Protein 3QTE (pdb70)

Secondary structure (DSSP, 8-state):
---EEEESS--TT-EEEEEEEETTEEEEEEE-/-EEEEEESS--TTSEEEEEEEETTEEEEEEE-/-EEEEEESS--TT-EEEEEEEETTEEEEEEE-/---EEEESS--TT-EEEEEEEETTEEEEEEE-

GO terms:
  GO:0005576 extracellular region (C, TAS)
  GO:0005796 Golgi lumen (C, TAS)
  GO:0005515 protein binding (F, IPI)
  GO:0042803 protein homodimerization activity (F, IDA)
  GO:0005576 extracellular region (C, EXP)
  GO:0031640 killing of cells of another organism (P, IDA)
  GO:0061844 antimicrobial humoral immune response mediated by antimicrobial peptide (P, IC)

Structure (mmCIF, N/CA/C/O backbone):
data_3QTE
#
_entry.id   3QTE
#
_cell.length_a   33.774
_cell.length_b   32.675
_cell.length_c   54.005
_cell.angle_alpha   90.00
_cell.angle_beta   108.35
_cell.angle_gamma   90.00
#
_symmetry.space_group_name_H-M   'P 1 21 1'
#
loop_
_entity.id
_entity.type
_entity.pdbx_description
1 polymer Defensin-6
2 non-polymer 'CHLORIDE ION'
3 non-polymer GLYCEROL
4 water water
#
loop_
_atom_site.group_PDB
_atom_site.id
_atom_site.type_symbol
_atom_site.label_atom_id
_atom_site.label_alt_id
_atom_site.label_comp_id
_atom_site.label_asym_id
_atom_site.label_entity_id
_atom_site.label_seq_id
_atom_site.pdbx_PDB_ins_code
_atom_site.Cartn_x
_atom_site.Cartn_y
_atom_site.Cartn_z
_atom_site.occupancy
_atom_site.B_iso_or_equiv
_atom_site.auth_seq_id
_atom_site.auth_comp_id
_atom_site.auth_asym_id
_atom_site.auth_atom_id
_atom_site.pdbx_PDB_model_num
ATOM 1 N N . ALA A 1 1 ? -6.550 -15.523 -17.345 1.00 44.26 1 ALA A N 1
ATOM 2 C CA . ALA A 1 1 ? -7.096 -14.173 -17.161 1.00 42.11 1 ALA A CA 1
ATOM 3 C C . ALA A 1 1 ? -7.527 -14.096 -15.697 1.00 41.14 1 ALA A C 1
ATOM 4 O O . ALA A 1 1 ? -7.835 -15.138 -15.117 1.00 42.66 1 ALA A O 1
ATOM 6 N N . PHE A 1 2 ? -7.498 -12.905 -15.092 1.00 37.19 2 PHE A N 1
ATOM 7 C CA . PHE A 1 2 ? -8.235 -12.633 -13.873 1.00 35.48 2 PHE A CA 1
ATOM 8 C C . PHE A 1 2 ? -9.542 -12.075 -14.356 1.00 34.01 2 PHE A C 1
ATOM 9 O O . PHE A 1 2 ? -9.563 -11.324 -15.341 1.00 33.54 2 PHE A O 1
ATOM 17 N N . THR A 1 3 ? -10.616 -12.419 -13.663 1.00 32.95 3 THR A N 1
ATOM 18 C CA . THR A 1 3 ? -11.903 -11.787 -13.876 1.00 33.04 3 THR A CA 1
ATOM 19 C C . THR A 1 3 ? -12.246 -11.036 -12.611 1.00 32.28 3 THR A C 1
ATOM 20 O O . THR A 1 3 ? -12.247 -11.632 -11.541 1.00 32.64 3 THR A O 1
ATOM 24 N N . CYS A 1 4 ? -12.459 -9.725 -12.713 1.00 32.48 4 CYS A N 1
ATOM 25 C CA . CYS A 1 4 ? -12.644 -8.865 -11.525 1.00 31.35 4 CYS A CA 1
ATOM 26 C C . CYS A 1 4 ? -13.931 -8.045 -11.545 1.00 31.89 4 CYS A C 1
ATOM 27 O O . CYS A 1 4 ? -14.400 -7.614 -12.616 1.00 32.64 4 CYS A O 1
ATOM 30 N N . HIS A 1 5 ? -14.559 -7.903 -10.375 1.00 30.56 5 HIS A N 1
ATOM 31 C CA . HIS A 1 5 ? -15.720 -7.042 -10.228 1.00 30.11 5 HIS A CA 1
ATOM 32 C C . HIS A 1 5 ? -15.483 -6.157 -9.033 1.00 29.71 5 HIS A C 1
ATOM 33 O O . HIS A 1 5 ? -14.827 -6.584 -8.064 1.00 30.02 5 HIS A O 1
ATOM 40 N N . CYS A 1 6 ? -16.020 -4.937 -9.059 1.00 28.24 6 CYS A N 1
ATOM 41 C CA . CYS A 1 6 ? -16.099 -4.136 -7.855 1.00 27.26 6 CYS A CA 1
ATOM 42 C C . CYS A 1 6 ? -17.321 -4.557 -7.045 1.00 27.61 6 CYS A C 1
ATOM 43 O O . CYS A 1 6 ? -18.403 -4.483 -7.583 1.00 26.69 6 CYS A O 1
ATOM 46 N N . ARG A 1 7 ? -17.149 -5.006 -5.784 1.00 27.66 7 ARG A N 1
ATOM 47 C CA . ARG A 1 7 ? -18.274 -5.523 -4.970 1.00 29.20 7 ARG A CA 1
ATOM 48 C C . ARG A 1 7 ? -18.255 -4.953 -3.565 1.00 30.05 7 ARG A C 1
ATOM 49 O O . ARG A 1 7 ? -17.157 -4.581 -3.085 1.00 30.30 7 ARG A O 1
ATOM 57 N N . ARG A 1 8 ? -19.394 -4.966 -2.849 1.00 30.37 8 ARG A N 1
ATOM 58 C CA . ARG A 1 8 ? -19.374 -4.633 -1.399 1.00 32.00 8 ARG A CA 1
ATOM 59 C C . ARG A 1 8 ? -18.549 -5.659 -0.645 1.00 31.36 8 ARG A C 1
ATOM 60 O O . ARG A 1 8 ? -17.740 -5.328 0.222 1.00 31.82 8 ARG A O 1
ATOM 68 N N . SER A 1 9 ? -18.796 -6.908 -0.996 1.00 30.57 9 SER A N 1
ATOM 69 C CA . SER A 1 9 ? -18.145 -8.088 -0.471 1.00 31.27 9 SER A CA 1
ATOM 70 C C . SER A 1 9 ? -17.667 -9.029 -1.568 1.00 28.42 9 SER A C 1
ATOM 71 O O . SER A 1 9 ? -18.444 -9.410 -2.433 1.00 28.76 9 SER A O 1
ATOM 74 N N . CYS A 1 10 ? -16.433 -9.502 -1.484 1.00 27.32 10 CYS A N 1
ATOM 75 C CA . CYS A 1 10 ? -15.977 -10.497 -2.472 1.00 26.21 10 CYS A CA 1
ATOM 76 C C . CYS A 1 10 ? -16.708 -11.799 -2.312 1.00 26.84 10 CYS A C 1
ATOM 77 O O . CYS A 1 10 ? -17.029 -12.235 -1.202 1.00 27.57 10 CYS A O 1
ATOM 80 N N . TYR A 1 11 ? -16.976 -12.427 -3.434 1.00 27.06 11 TYR A N 1
ATOM 81 C CA . TYR A 1 11 ? -17.590 -13.754 -3.431 1.00 28.81 11 TYR A CA 1
ATOM 82 C C . TYR A 1 11 ? -16.584 -14.775 -2.896 1.00 29.76 11 TYR A C 1
ATOM 83 O O . TYR A 1 11 ? -15.358 -14.526 -2.845 1.00 28.54 11 TYR A O 1
ATOM 92 N N . SER A 1 12 ? -17.129 -15.907 -2.485 1.00 31.33 12 SER A N 1
ATOM 93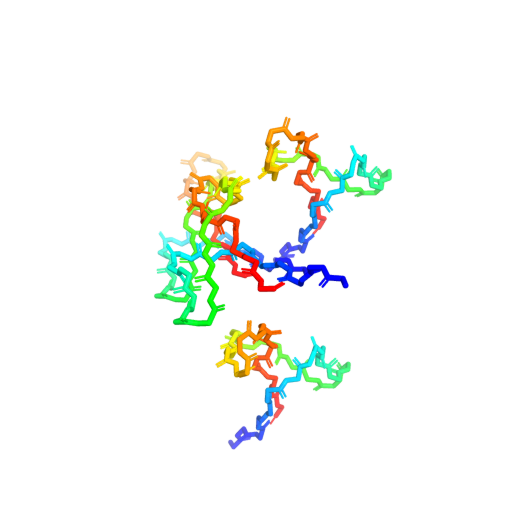 C CA . SER A 1 12 ? -16.358 -16.963 -1.821 1.00 33.40 12 SER A CA 1
ATOM 94 C C . SER A 1 12 ? -15.262 -17.552 -2.717 1.00 33.57 12 SER A C 1
ATOM 95 O O . SER A 1 12 ? -14.318 -18.118 -2.216 1.00 35.52 12 SER A O 1
ATOM 98 N N . THR A 1 13 ? -15.363 -17.330 -4.036 1.00 33.14 13 THR A N 1
ATOM 99 C CA . THR A 1 13 ? -14.414 -17.764 -5.029 1.00 33.30 13 THR A CA 1
ATOM 100 C C . THR A 1 13 ? -13.351 -16.682 -5.325 1.00 31.91 13 THR A C 1
ATOM 101 O O . THR A 1 13 ? -12.384 -16.916 -6.061 1.00 30.81 13 THR A O 1
ATOM 105 N N . GLU A 1 14 ? -13.505 -15.514 -4.705 1.00 28.76 14 GLU A N 1
ATOM 106 C CA . GLU A 1 14 ? -12.623 -14.376 -5.039 1.00 27.46 14 GLU A CA 1
ATOM 107 C C . GLU A 1 14 ? -11.799 -13.938 -3.849 1.00 27.35 14 GLU A C 1
ATOM 108 O O . GLU A 1 14 ? -12.093 -14.364 -2.728 1.00 27.11 14 GLU A O 1
ATOM 114 N N . TYR A 1 15 ? -10.803 -13.062 -4.093 1.00 26.74 15 TYR A N 1
ATOM 115 C CA . TYR A 1 15 ? -10.173 -12.318 -3.029 1.00 27.91 15 TYR A CA 1
ATOM 116 C C . TYR A 1 15 ? -10.142 -10.851 -3.396 1.00 26.07 15 TYR A C 1
ATOM 117 O O . TYR A 1 15 ? -10.318 -10.476 -4.567 1.00 25.90 15 TYR A O 1
ATOM 126 N N . SER A 1 16 ? -9.898 -10.040 -2.390 1.00 26.98 16 SER A N 1
ATOM 127 C CA . SER A 1 16 ? -9.781 -8.571 -2.552 1.00 27.37 16 SER A CA 1
ATOM 128 C C . SER A 1 16 ? -8.406 -8.154 -2.937 1.00 27.88 16 SER A C 1
ATOM 129 O O . SE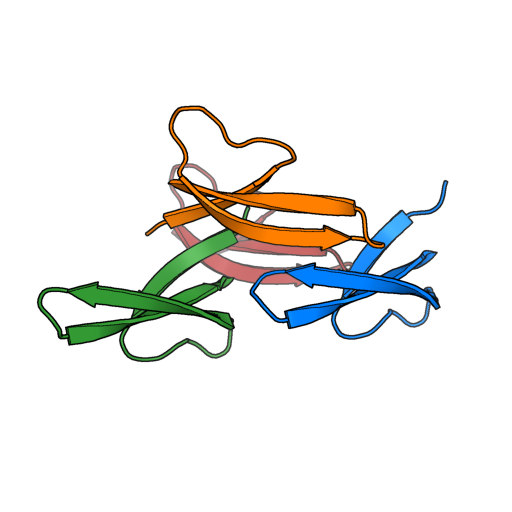R A 1 16 ? -7.441 -8.482 -2.252 1.00 30.84 16 SER A O 1
ATOM 132 N N . TYR A 1 17 ? -8.294 -7.386 -4.004 1.00 27.56 17 TYR A N 1
ATOM 133 C CA . TYR A 1 17 ? -7.002 -6.952 -4.511 1.00 28.20 17 TYR A CA 1
ATOM 134 C C . TYR A 1 17 ? -6.838 -5.484 -4.348 1.00 27.23 17 TYR A C 1
ATOM 135 O O . TYR A 1 17 ? -5.828 -4.960 -4.705 1.00 29.01 17 TYR A O 1
ATOM 144 N N . GLY A 1 18 ? -7.872 -4.805 -3.878 1.00 26.89 18 GLY A N 1
ATOM 145 C CA . GLY A 1 18 ? -7.838 -3.366 -3.798 1.00 26.78 18 GLY A CA 1
ATOM 146 C C . GLY A 1 18 ? -9.249 -2.803 -3.668 1.00 25.93 18 GLY A C 1
ATOM 147 O O . GLY A 1 18 ? -10.179 -3.505 -3.246 1.00 25.90 18 GLY A O 1
ATOM 148 N N . THR A 1 19 ? -9.379 -1.531 -4.013 1.00 24.24 19 THR A N 1
ATOM 149 C CA . THR A 1 19 ? -10.664 -0.854 -3.867 1.00 26.46 19 THR A CA 1
ATOM 150 C C . THR A 1 19 ? -11.160 -0.169 -5.118 1.00 25.89 19 THR A C 1
ATOM 151 O O . THR A 1 19 ? -10.382 0.320 -5.924 1.00 27.92 19 THR A O 1
ATOM 155 N N . CYS A 1 20 ? -12.468 -0.005 -5.218 1.00 26.50 20 CYS A N 1
ATOM 156 C CA . CYS A 1 20 ? -12.999 0.858 -6.226 1.00 24.49 20 CYS A CA 1
ATOM 157 C C . CYS A 1 20 ? -13.746 1.915 -5.496 1.00 25.04 20 CYS A C 1
ATOM 158 O O . CYS A 1 20 ? -14.228 1.648 -4.433 1.00 25.36 20 CYS A O 1
ATOM 161 N N . THR A 1 21 ? -13.800 3.133 -6.019 1.00 24.67 21 THR A N 1
ATOM 162 C CA . THR A 1 21 ? -14.745 4.111 -5.470 1.00 26.87 21 THR A CA 1
ATOM 163 C C . THR A 1 21 ? -15.639 4.574 -6.569 1.00 27.74 21 THR A C 1
ATOM 164 O O . THR A 1 21 ? -15.156 5.131 -7.570 1.00 28.74 21 THR A O 1
ATOM 168 N N . VAL A 1 22 ? -16.939 4.350 -6.378 1.00 28.14 22 VAL A N 1
ATOM 169 C CA . VAL A 1 22 ? -17.967 4.783 -7.343 1.00 30.31 22 VAL A CA 1
ATOM 170 C C . VAL A 1 22 ? -19.223 5.131 -6.579 1.00 31.49 22 VAL A C 1
ATOM 171 O O . VAL A 1 22 ? -19.525 4.503 -5.568 1.00 31.30 22 VAL A O 1
ATOM 175 N N . MET A 1 23 ? -19.983 6.098 -7.065 1.00 31.80 23 MET A N 1
ATOM 176 C CA . MET A 1 23 ? -21.185 6.550 -6.349 1.00 32.88 23 MET A CA 1
ATOM 177 C C . MET A 1 23 ? -20.827 7.073 -4.941 1.00 31.67 23 MET A C 1
ATOM 178 O O . MET A 1 23 ? -21.648 7.076 -4.053 1.00 31.28 23 MET A O 1
ATOM 183 N N . GLY A 1 24 ? -19.583 7.497 -4.752 1.00 29.83 24 GLY A N 1
ATOM 184 C CA . GLY A 1 24 ? -19.153 8.139 -3.493 1.00 29.53 24 GLY A CA 1
ATOM 185 C C . GLY A 1 24 ? -18.811 7.159 -2.414 1.00 29.08 24 GLY A C 1
ATOM 186 O O . GLY A 1 24 ? -18.611 7.539 -1.218 1.00 29.20 24 GLY A O 1
ATOM 187 N N . ILE A 1 25 ? -18.879 5.870 -2.796 1.00 26.72 25 ILE A N 1
ATOM 188 C CA . ILE A 1 25 ? -18.580 4.844 -1.841 1.00 26.48 25 ILE A CA 1
ATOM 189 C C . ILE A 1 25 ? -17.554 3.883 -2.338 1.00 24.94 25 ILE A C 1
ATOM 190 O O . ILE A 1 25 ? -17.314 3.787 -3.543 1.00 24.41 25 ILE A O 1
ATOM 195 N N . ASN A 1 26 ? -16.899 3.262 -1.366 1.00 26.19 26 ASN A N 1
ATOM 196 C CA . ASN A 1 26 ? -15.900 2.234 -1.602 1.00 25.99 26 ASN A CA 1
ATOM 197 C C . ASN A 1 26 ? -16.532 0.866 -1.903 1.00 24.97 26 ASN A C 1
ATOM 198 O O . ASN A 1 26 ? -17.609 0.550 -1.440 1.00 25.62 26 ASN A O 1
ATOM 203 N N . TRP A 1 27 ? -15.855 0.102 -2.749 1.00 25.19 27 TRP A N 1
ATOM 204 C CA . TRP A 1 27 ? -16.225 -1.236 -3.076 1.00 25.33 27 TRP A CA 1
ATOM 205 C C . TRP A 1 27 ? -14.900 -1.939 -3.028 1.00 25.54 27 TRP A C 1
ATOM 206 O O . TRP A 1 27 ? -13.876 -1.245 -3.073 1.00 28.05 27 TRP A O 1
ATOM 217 N N . ARG A 1 28 ? -14.878 -3.282 -2.975 1.00 25.95 28 ARG A N 1
ATOM 218 C CA . ARG A 1 28 ? -13.616 -4.006 -3.096 1.00 26.52 28 ARG A CA 1
ATOM 219 C C . ARG A 1 28 ? -13.404 -4.475 -4.532 1.00 25.94 28 ARG A C 1
ATOM 220 O O . ARG A 1 28 ? -14.361 -4.837 -5.198 1.00 26.93 28 ARG A O 1
ATOM 228 N N . PHE A 1 29 ? -12.148 -4.490 -4.980 1.00 25.28 29 PHE A N 1
ATOM 229 C CA . PHE A 1 29 ? -11.805 -4.987 -6.269 1.00 25.07 29 PHE A CA 1
ATOM 230 C C . PHE A 1 29 ? -11.499 -6.480 -6.157 1.00 25.31 29 PHE A C 1
ATOM 231 O O . PHE A 1 29 ? -10.400 -6.874 -5.743 1.00 26.76 29 PHE A O 1
ATOM 239 N N . CYS A 1 30 ? -12.492 -7.299 -6.520 1.00 24.21 30 CYS A N 1
ATOM 240 C CA . CYS A 1 30 ? -12.545 -8.739 -6.263 1.00 25.14 30 CYS A CA 1
ATOM 241 C C . CYS A 1 30 ? -12.240 -9.498 -7.562 1.00 26.96 30 CYS A C 1
ATOM 242 O O . CYS A 1 30 ? -12.877 -9.236 -8.584 1.00 27.96 30 CYS A O 1
ATOM 245 N N . CYS A 1 31 ? -11.296 -10.431 -7.520 1.00 27.82 31 CYS A N 1
ATOM 246 C CA . CYS A 1 31 ? -10.886 -11.162 -8.709 1.00 28.90 31 CYS A CA 1
ATOM 247 C C . CYS A 1 31 ? -10.826 -12.630 -8.403 1.00 31.59 31 CYS A C 1
ATOM 248 O O . CYS A 1 31 ? -10.570 -13.023 -7.274 1.00 32.49 31 CYS A O 1
ATOM 251 N N . LEU A 1 32 ? -11.054 -13.440 -9.426 1.00 34.05 32 LEU A N 1
ATOM 252 C CA . LEU A 1 32 ? -10.716 -14.845 -9.381 1.00 35.07 32 LEU A CA 1
ATOM 253 C C . LEU A 1 32 ? -9.902 -15.142 -10.609 1.00 35.45 32 LEU A C 1
ATOM 254 O O . LEU A 1 32 ? -9.693 -14.297 -11.477 1.00 35.63 32 LEU A O 1
ATOM 260 N N . ALA B 1 1 ? -34.383 11.970 -15.347 1.00 50.69 1 ALA B N 1
ATOM 261 C CA . ALA B 1 1 ? -33.587 10.699 -15.357 1.00 49.53 1 ALA B CA 1
ATOM 262 C C . ALA B 1 1 ? -32.279 10.887 -16.103 1.00 47.88 1 ALA B C 1
ATOM 263 O O . ALA B 1 1 ? -32.246 11.321 -17.251 1.00 48.81 1 ALA B O 1
ATOM 265 N N . PHE B 1 2 ? -31.197 10.559 -15.425 1.00 45.32 2 PHE B N 1
ATOM 266 C CA . PHE B 1 2 ? -29.866 10.778 -15.934 1.00 44.38 2 PHE B CA 1
ATOM 267 C C . PHE B 1 2 ? -29.251 9.412 -16.111 1.00 43.60 2 PHE B C 1
ATOM 268 O O . PHE B 1 2 ? -29.621 8.453 -15.429 1.00 44.03 2 PHE B O 1
ATOM 276 N N . THR B 1 3 ? -28.355 9.319 -17.073 1.00 43.61 3 THR B N 1
ATOM 277 C CA . THR B 1 3 ? -27.667 8.080 -17.346 1.00 43.71 3 THR B CA 1
ATOM 278 C C . THR B 1 3 ? -26.177 8.383 -17.356 1.00 42.83 3 THR B C 1
ATOM 279 O O . THR B 1 3 ? -25.720 9.243 -18.098 1.00 43.34 3 THR B O 1
ATOM 283 N N . CYS B 1 4 ? -25.458 7.698 -16.478 1.00 42.10 4 CYS B N 1
ATOM 284 C CA . CYS B 1 4 ? -24.062 7.998 -16.200 1.00 40.65 4 CYS B CA 1
ATOM 285 C C . CYS B 1 4 ? -23.187 6.766 -16.458 1.00 40.30 4 CYS B C 1
ATOM 286 O O . CYS B 1 4 ? -23.643 5.646 -16.265 1.00 40.37 4 CYS B O 1
ATOM 289 N N . HIS B 1 5 ? -21.953 7.018 -16.904 1.00 39.00 5 HIS B N 1
ATOM 290 C CA . HIS B 1 5 ? -20.911 6.008 -17.143 1.00 39.05 5 HIS B CA 1
ATOM 291 C C . HIS B 1 5 ? -19.567 6.502 -16.589 1.00 38.78 5 HIS B C 1
ATOM 292 O O . HIS B 1 5 ? -19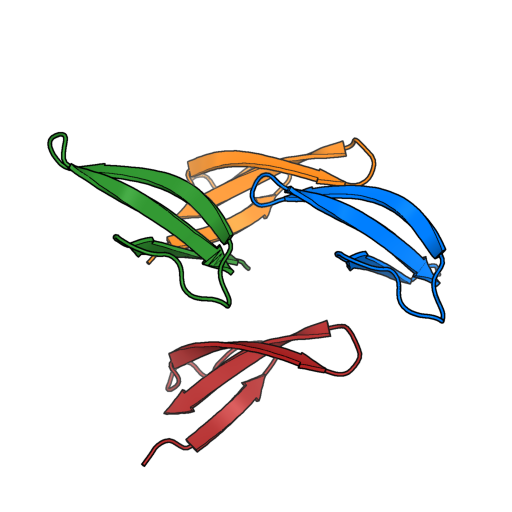.306 7.710 -16.595 1.00 38.56 5 HIS B O 1
ATOM 299 N N . CYS B 1 6 ? -18.715 5.576 -16.149 1.00 38.44 6 CYS B N 1
ATOM 300 C CA . CYS B 1 6 ? -17.338 5.882 -15.815 1.00 38.70 6 CYS B CA 1
ATOM 301 C C . CYS B 1 6 ? -16.562 5.871 -17.110 1.00 39.30 6 CYS B C 1
ATOM 302 O O . CYS B 1 6 ? -16.598 4.864 -17.835 1.00 40.27 6 CYS B O 1
ATOM 305 N N . ARG B 1 7 ? -15.919 6.989 -17.450 1.00 39.53 7 ARG B N 1
ATOM 306 C CA . ARG B 1 7 ? -15.129 7.075 -18.672 1.00 40.39 7 ARG B CA 1
ATOM 307 C C . ARG B 1 7 ? -13.855 7.801 -18.318 1.00 41.78 7 ARG B C 1
ATOM 308 O O . ARG B 1 7 ? -13.863 8.646 -17.429 1.00 42.69 7 ARG B O 1
ATOM 316 N N . ARG B 1 8 ? -12.767 7.504 -19.030 1.00 43.18 8 ARG B N 1
ATOM 317 C CA . ARG B 1 8 ? -11.547 8.297 -18.904 1.00 44.53 8 ARG B CA 1
ATOM 318 C C . ARG B 1 8 ? -11.761 9.770 -19.263 1.00 43.01 8 ARG B C 1
ATOM 319 O O . ARG B 1 8 ? -11.273 10.658 -18.568 1.00 43.60 8 ARG B O 1
ATOM 327 N N . SER B 1 9 ? -12.499 10.019 -20.338 1.00 41.49 9 SER B N 1
ATOM 328 C CA . SER B 1 9 ? -13.000 11.350 -20.628 1.00 41.29 9 SER B CA 1
ATOM 329 C C . SER B 1 9 ? -14.472 11.219 -20.986 1.00 40.90 9 SER B C 1
ATOM 330 O O . SER B 1 9 ? -14.914 10.159 -21.410 1.00 42.40 9 SER B O 1
ATOM 333 N N . CYS B 1 10 ? -15.229 12.299 -20.832 1.00 40.03 10 CYS B N 1
ATOM 334 C CA . CYS B 1 10 ? -16.643 12.242 -21.097 1.00 39.20 10 CYS B CA 1
ATOM 335 C C . CYS B 1 10 ? -16.840 12.595 -22.554 1.00 39.93 10 CYS B C 1
ATOM 336 O O . CYS B 1 10 ? -16.017 13.289 -23.159 1.00 39.71 10 CYS B O 1
ATOM 339 N N . TYR B 1 11 ? -17.950 12.108 -23.103 1.00 41.20 11 TYR B N 1
ATOM 340 C CA . TYR B 1 11 ? -18.397 12.523 -24.411 1.00 41.52 11 TYR B CA 1
ATOM 341 C C . TYR B 1 11 ? -18.710 13.988 -24.319 1.00 42.36 11 TYR B C 1
ATOM 342 O O . TYR B 1 11 ? -19.148 14.479 -23.264 1.00 42.52 11 TYR B O 1
ATOM 351 N N . SER B 1 12 ? -18.489 14.689 -25.420 1.00 42.92 12 SER B N 1
ATOM 352 C CA . SER B 1 12 ? -18.699 16.141 -25.464 1.00 44.38 12 SER B CA 1
ATOM 353 C C . SER B 1 12 ? -20.115 16.486 -25.069 1.00 44.39 12 SER B C 1
ATOM 354 O O . SER B 1 12 ? -20.357 17.581 -24.577 1.00 44.93 12 SER B O 1
ATOM 357 N N . THR B 1 13 ? -21.042 15.539 -25.242 1.00 44.89 13 THR B N 1
ATOM 358 C CA . THR B 1 13 ? -22.440 15.748 -24.857 1.00 44.76 13 THR B CA 1
ATOM 359 C C . THR B 1 13 ? -22.713 15.509 -23.357 1.00 44.09 13 THR B C 1
ATOM 360 O O . THR B 1 13 ? -23.792 15.850 -22.845 1.00 43.62 13 THR B O 1
ATOM 364 N N . GLU B 1 14 ? -21.728 14.944 -22.650 1.00 42.80 14 GLU B N 1
ATOM 365 C CA . GLU B 1 14 ? -21.900 14.590 -21.236 1.00 40.88 14 GLU B CA 1
ATOM 366 C C . GLU B 1 14 ? -21.287 15.605 -20.271 1.00 41.13 14 GLU B C 1
ATOM 367 O O . GLU B 1 14 ? -20.537 16.481 -20.708 1.00 40.70 14 GLU B O 1
ATOM 373 N N . TYR B 1 15 ? -21.637 15.500 -18.975 1.00 40.69 15 TYR B N 1
ATOM 374 C CA . TYR B 1 15 ? -21.083 16.352 -17.912 1.00 40.07 15 TYR B CA 1
ATOM 375 C C . TYR B 1 15 ? -20.291 15.531 -16.922 1.00 39.80 15 TYR B C 1
ATOM 376 O O . TYR B 1 15 ? -20.704 14.439 -16.530 1.00 39.21 15 TYR B O 1
ATOM 385 N N . SER B 1 16 ? -19.177 16.088 -16.471 1.00 39.59 16 SER B N 1
ATOM 386 C CA . SER B 1 16 ? -18.330 15.427 -15.505 1.00 40.55 16 SER B CA 1
ATOM 387 C C . SER B 1 16 ? -18.943 15.713 -14.167 1.00 39.81 16 SER B C 1
ATOM 388 O O . SER B 1 16 ? -19.116 16.864 -13.797 1.00 39.38 16 SER B O 1
ATOM 391 N N . TYR B 1 17 ? -19.296 14.651 -13.441 1.00 39.11 17 TYR B N 1
ATOM 392 C CA . TYR B 1 17 ? -19.909 14.813 -12.150 1.00 38.42 17 TYR B CA 1
ATOM 393 C C . TYR B 1 17 ? -19.197 13.925 -11.134 1.00 37.79 17 TYR B C 1
ATOM 394 O O . TYR B 1 17 ? -19.752 12.958 -10.630 1.00 37.88 17 TYR B O 1
ATOM 403 N N . GLY B 1 18 ? -17.947 14.254 -10.829 1.00 37.81 18 GLY B N 1
ATOM 404 C CA . GLY B 1 18 ? -17.173 13.459 -9.871 1.00 36.37 18 GLY B CA 1
ATOM 405 C C . GLY B 1 18 ? -16.431 12.331 -10.572 1.00 35.61 18 GLY B C 1
ATOM 406 O O . GLY B 1 18 ? -16.202 12.382 -11.771 1.00 33.88 18 GLY B O 1
ATOM 407 N N . THR B 1 19 ? -16.049 11.312 -9.822 1.00 35.82 19 THR B N 1
ATOM 408 C CA . THR B 1 19 ? -15.081 10.366 -10.325 1.00 37.32 19 THR B CA 1
ATOM 409 C C . THR B 1 19 ? -15.509 8.931 -10.047 1.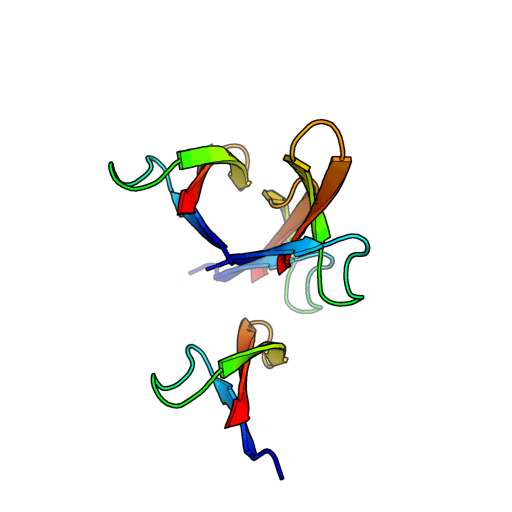00 36.93 19 THR B C 1
ATOM 410 O O . THR B 1 19 ? -16.424 8.696 -9.271 1.00 36.78 19 THR B O 1
ATOM 414 N N . CYS B 1 20 ? -14.842 8.001 -10.725 1.00 36.72 20 CYS B N 1
ATOM 415 C CA . CYS B 1 20 ? -14.854 6.604 -10.415 1.00 37.71 20 CYS B CA 1
ATOM 416 C C . CYS B 1 20 ? -13.389 6.202 -10.349 1.00 38.07 20 CYS B C 1
ATOM 417 O O . CYS B 1 20 ? -12.637 6.464 -11.305 1.00 38.98 20 CYS B O 1
ATOM 420 N N . THR B 1 21 ? -12.980 5.556 -9.262 1.00 36.85 21 THR B N 1
ATOM 421 C CA . THR B 1 21 ? -11.604 5.113 -9.081 1.00 37.25 21 THR B CA 1
ATOM 422 C C . THR B 1 21 ? -11.572 3.592 -8.973 1.00 37.03 21 THR B C 1
ATOM 423 O O . THR B 1 21 ? -12.350 3.002 -8.239 1.00 36.11 21 THR B O 1
ATOM 427 N N . VAL B 1 22 ? -10.696 2.955 -9.733 1.00 36.49 22 VAL B N 1
ATOM 428 C CA . VAL B 1 22 ? -10.509 1.524 -9.626 1.00 38.37 22 VAL B CA 1
ATOM 429 C C . VAL B 1 22 ? -9.011 1.322 -9.486 1.00 39.94 22 VAL B C 1
ATOM 430 O O . VAL B 1 22 ? -8.259 1.706 -10.383 1.00 40.60 22 VAL B O 1
ATOM 434 N N . MET B 1 23 ? -8.579 0.804 -8.338 1.00 42.21 23 MET B N 1
ATOM 435 C CA . MET B 1 23 ? -7.177 0.502 -8.095 1.00 46.81 23 MET B CA 1
ATOM 436 C C . MET B 1 23 ? -6.338 1.748 -8.225 1.00 47.84 23 MET B C 1
ATOM 437 O O . MET B 1 23 ? -5.212 1.660 -8.718 1.00 49.57 23 MET B O 1
ATOM 442 N N . GLY B 1 24 ? -6.893 2.895 -7.846 1.00 47.50 24 GLY B N 1
ATOM 443 C CA . GLY B 1 24 ? -6.200 4.200 -7.974 1.00 49.08 24 GLY B CA 1
ATOM 444 C C . GLY B 1 24 ? -5.964 4.835 -9.360 1.00 49.37 24 GLY B C 1
ATOM 445 O O . GLY B 1 24 ? -5.190 5.798 -9.474 1.00 50.05 24 GLY B O 1
ATOM 446 N N . ILE B 1 25 ? -6.571 4.275 -10.407 1.00 49.09 25 ILE B N 1
ATOM 447 C CA . ILE B 1 25 ? -6.704 4.967 -11.681 1.00 48.63 25 ILE B CA 1
ATOM 448 C C . ILE B 1 25 ? -8.034 5.685 -11.688 1.00 46.95 25 ILE B C 1
ATOM 449 O O . ILE B 1 25 ? -9.109 5.087 -11.554 1.00 44.41 25 ILE B O 1
ATOM 454 N N . ASN B 1 26 ? -7.942 6.987 -11.829 1.00 46.42 26 ASN B N 1
ATOM 455 C CA . ASN B 1 26 ? -9.060 7.841 -11.626 1.00 46.65 26 ASN B CA 1
ATOM 456 C C . ASN B 1 26 ? -9.795 8.190 -12.931 1.00 45.59 26 ASN B C 1
ATOM 457 O O . ASN B 1 26 ? -9.202 8.768 -13.851 1.00 46.76 26 ASN B O 1
ATOM 462 N N . TRP B 1 27 ? -11.068 7.847 -13.024 1.00 43.22 27 TRP B N 1
ATOM 463 C CA . TRP B 1 27 ? -11.835 8.072 -14.249 1.00 41.96 27 TRP B CA 1
ATOM 464 C C . TRP B 1 27 ? -12.915 9.113 -13.968 1.00 40.61 27 TRP B C 1
ATOM 465 O O . TRP B 1 27 ? -13.060 9.501 -12.829 1.00 38.59 27 TRP B O 1
ATOM 476 N N . ARG B 1 28 ? -13.661 9.541 -14.988 1.00 38.91 28 ARG B N 1
ATOM 477 C CA . ARG B 1 28 ? -14.749 10.509 -14.763 1.00 39.08 28 ARG B CA 1
ATOM 478 C C . ARG B 1 28 ? -16.115 9.828 -14.700 1.00 37.16 28 ARG B C 1
ATOM 479 O O . ARG B 1 28 ? -16.348 8.810 -15.358 1.00 37.91 28 ARG B O 1
ATOM 487 N N . PHE B 1 29 ? -16.991 10.360 -13.858 1.00 36.60 29 PHE B N 1
ATOM 488 C CA . PHE B 1 29 ? -18.379 9.932 -13.840 1.00 35.30 29 PHE B CA 1
ATOM 489 C C . PHE B 1 29 ? -19.112 10.862 -14.763 1.00 35.11 29 PHE B C 1
ATOM 490 O O . PHE B 1 29 ? -19.329 11.991 -14.390 1.00 35.23 29 PHE B O 1
ATOM 498 N N . CYS B 1 30 ? -19.502 10.375 -15.942 1.00 35.61 30 CYS B N 1
ATOM 499 C CA . CYS B 1 30 ? -20.063 11.191 -17.024 1.00 35.95 30 CYS B CA 1
ATOM 500 C C . CYS B 1 30 ? -21.586 11.052 -17.170 1.00 37.77 30 CYS B C 1
ATOM 501 O O . CYS B 1 30 ? -22.078 9.979 -17.456 1.00 38.36 30 CYS B O 1
ATOM 504 N N . CYS B 1 31 ? -22.342 12.125 -16.948 1.00 38.41 31 CYS B N 1
ATOM 505 C CA . CYS B 1 31 ? -23.799 12.018 -17.003 1.00 40.67 31 CYS B CA 1
ATOM 506 C C . CYS B 1 31 ? -24.412 12.854 -18.106 1.00 42.00 31 CYS B C 1
ATOM 507 O O . CYS B 1 31 ? -23.867 13.878 -18.511 1.00 42.40 31 CYS B O 1
ATOM 510 N N . LEU B 1 32 ? -25.562 12.397 -18.591 1.00 44.05 32 LEU B N 1
ATOM 511 C CA . LEU B 1 32 ? -26.364 13.184 -19.495 1.00 45.87 32 LEU B CA 1
ATOM 512 C C . LEU B 1 32 ? -27.840 12.906 -19.235 1.00 46.33 32 LEU B C 1
ATOM 513 O O . LEU B 1 32 ? -28.253 11.916 -18.640 1.00 44.81 32 LEU B O 1
ATOM 519 N N . ALA C 1 1 ? -23.865 0.951 -17.147 1.00 46.30 1 ALA C N 1
ATOM 520 C CA . ALA C 1 1 ? -24.524 2.261 -17.046 1.00 45.05 1 ALA C CA 1
ATOM 521 C C . ALA C 1 1 ? -25.209 2.404 -15.690 1.00 43.56 1 ALA C C 1
ATOM 522 O O . ALA C 1 1 ? -25.787 1.441 -15.174 1.00 43.91 1 ALA C O 1
ATOM 524 N N . PHE C 1 2 ? -25.160 3.617 -15.134 1.00 41.72 2 PHE C N 1
ATOM 525 C CA . PHE C 1 2 ? -25.869 3.934 -13.900 1.00 40.60 2 PHE C CA 1
ATOM 526 C C . PHE C 1 2 ? -27.069 4.785 -14.269 1.00 39.46 2 PHE C C 1
ATOM 527 O O . PHE C 1 2 ? -26.991 5.628 -15.188 1.00 39.69 2 PHE C O 1
ATOM 535 N N . THR C 1 3 ? -28.207 4.522 -13.618 1.00 38.47 3 THR C N 1
ATOM 536 C CA . THR C 1 3 ? -29.399 5.370 -13.764 1.00 36.94 3 THR C CA 1
ATOM 537 C C . THR C 1 3 ? -29.629 6.218 -12.519 1.00 35.02 3 THR C C 1
ATOM 538 O O . THR C 1 3 ? -29.723 5.677 -11.437 1.00 35.19 3 THR C O 1
ATOM 542 N N . CYS C 1 4 ? -29.753 7.544 -12.690 1.00 33.89 4 CYS C N 1
ATOM 543 C CA . CYS C 1 4 ? -29.940 8.455 -11.572 1.00 31.63 4 CYS C CA 1
ATOM 544 C C . CYS C 1 4 ? -31.182 9.306 -11.726 1.00 32.38 4 CYS C C 1
ATOM 545 O O . CYS C 1 4 ? -31.564 9.667 -12.839 1.00 33.38 4 CYS C O 1
ATOM 548 N N . HIS C 1 5 ? -31.821 9.566 -10.595 1.00 32.50 5 HIS C N 1
ATOM 549 C CA . HIS C 1 5 ? -33.022 10.397 -10.458 1.00 32.34 5 HIS C CA 1
ATOM 550 C C . HIS C 1 5 ? -32.771 11.337 -9.307 1.00 31.89 5 HIS C C 1
ATOM 551 O O . HIS C 1 5 ? -32.132 10.954 -8.325 1.00 29.76 5 HIS C O 1
ATOM 558 N N . CYS C 1 6 ? -33.287 12.556 -9.433 1.00 32.05 6 CYS C N 1
ATOM 559 C CA . CYS C 1 6 ? -33.466 13.496 -8.337 1.00 32.74 6 CYS C CA 1
ATOM 560 C C . CYS C 1 6 ? -34.749 13.121 -7.588 1.00 33.51 6 CYS C C 1
ATOM 561 O O . CYS C 1 6 ? -35.807 13.133 -8.173 1.00 34.80 6 CYS C O 1
ATOM 564 N N . ARG C 1 7 ? -34.649 12.811 -6.301 1.00 33.34 7 ARG C N 1
ATOM 565 C CA . ARG C 1 7 ? -35.793 12.412 -5.485 1.00 34.66 7 ARG C CA 1
ATOM 566 C C . ARG C 1 7 ? -35.687 13.043 -4.122 1.00 34.90 7 ARG C C 1
ATOM 567 O O . ARG C 1 7 ? -34.600 13.359 -3.703 1.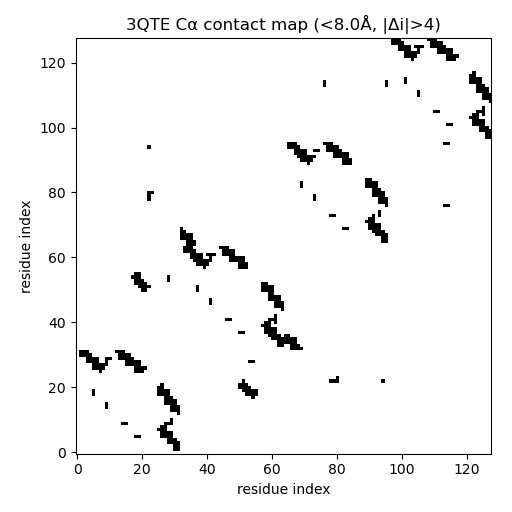00 34.47 7 ARG C O 1
ATOM 575 N N . ARG C 1 8 ? -36.791 13.127 -3.385 1.00 34.78 8 ARG C N 1
ATOM 576 C CA . ARG C 1 8 ? -36.728 13.489 -1.973 1.00 34.54 8 ARG C CA 1
ATOM 577 C C . ARG C 1 8 ? -36.034 12.413 -1.107 1.00 33.30 8 ARG C C 1
ATOM 578 O O . ARG C 1 8 ? -35.254 12.758 -0.229 1.00 33.71 8 ARG C O 1
ATOM 586 N N . SER C 1 9 ? -36.307 11.130 -1.390 1.00 32.10 9 SER C N 1
ATOM 587 C CA . SER C 1 9 ? -35.797 9.916 -0.690 1.00 30.74 9 SER C CA 1
ATOM 588 C C . SER C 1 9 ? -35.149 8.938 -1.652 1.00 29.19 9 SER C C 1
ATOM 589 O O . SER C 1 9 ? -35.657 8.732 -2.768 1.00 29.57 9 SER C O 1
ATOM 592 N N . CYS C 1 10 ? -34.064 8.283 -1.256 1.00 24.65 10 CYS C N 1
ATOM 593 C CA . CYS C 1 10 ? -33.558 7.229 -2.166 1.00 25.46 10 CYS C CA 1
ATOM 594 C C . CYS C 1 10 ? -34.204 5.909 -1.831 1.00 25.88 10 CYS C C 1
ATOM 595 O O . CYS C 1 10 ? -34.557 5.651 -0.685 1.00 26.56 10 CYS C O 1
ATOM 598 N N . TYR C 1 11 ? -34.443 5.132 -2.871 1.00 27.62 11 TYR C N 1
ATOM 599 C CA . TYR C 1 11 ? -35.034 3.832 -2.750 1.00 31.23 11 TYR C CA 1
ATOM 600 C C . TYR C 1 11 ? -33.987 2.884 -2.234 1.00 31.07 11 TYR C C 1
ATOM 601 O O . TYR C 1 11 ? -32.768 3.176 -2.386 1.00 29.30 11 TYR C O 1
ATOM 610 N N . SER C 1 12 ? -34.449 1.788 -1.607 1.00 31.34 12 SER C N 1
ATOM 611 C CA . SER C 1 12 ? -33.567 0.789 -0.979 1.00 32.23 12 SER C CA 1
ATOM 612 C C . SER C 1 12 ? -32.552 0.185 -1.951 1.00 32.87 12 SER C C 1
ATOM 613 O O . SER C 1 12 ? -31.541 -0.355 -1.524 1.00 34.06 12 SER C O 1
ATOM 616 N N . THR C 1 13 ? -32.851 0.276 -3.241 1.00 32.35 13 THR C N 1
ATOM 617 C CA . THR C 1 13 ? -32.004 -0.190 -4.333 1.00 35.37 13 THR C CA 1
ATOM 618 C C . THR C 1 13 ? -30.939 0.862 -4.800 1.00 33.65 13 THR C C 1
ATOM 619 O O . THR C 1 13 ? -30.112 0.562 -5.691 1.00 35.02 13 THR C O 1
ATOM 623 N N . GLU C 1 14 ? -30.985 2.089 -4.259 1.00 31.66 14 GLU C N 1
ATOM 624 C CA . GLU C 1 14 ? -30.210 3.184 -4.853 1.00 28.67 14 GLU C CA 1
ATOM 625 C C . GLU C 1 14 ? -29.133 3.688 -3.904 1.00 28.54 14 GLU C C 1
ATOM 626 O O . GLU C 1 14 ? -29.161 3.359 -2.706 1.00 28.81 14 GLU C O 1
ATOM 632 N N . TYR C 1 15 ? -28.226 4.538 -4.391 1.00 26.53 15 TYR C N 1
ATOM 633 C CA . TYR C 1 15 ? -27.221 5.165 -3.508 1.00 25.91 15 TYR C CA 1
ATOM 634 C C . TYR C 1 15 ? -27.374 6.656 -3.621 1.00 24.30 15 TYR C C 1
ATOM 635 O O . TYR C 1 15 ? -27.559 7.211 -4.725 1.00 23.06 15 TYR C O 1
ATOM 644 N N . SER C 1 16 ? -27.293 7.298 -2.472 1.00 23.21 16 SER C N 1
ATOM 645 C CA . SER C 1 16 ? -27.319 8.756 -2.442 1.00 22.81 16 SER C CA 1
ATOM 646 C C . SER C 1 16 ? -25.971 9.322 -2.852 1.00 22.98 16 SER C C 1
ATOM 647 O O . SER C 1 16 ? -25.004 9.378 -2.066 1.00 23.82 16 SER C O 1
ATOM 650 N N . TYR C 1 17 ? -25.919 9.824 -4.067 1.00 22.83 17 TYR C N 1
ATOM 651 C CA . TYR C 1 17 ? -24.652 10.326 -4.604 1.00 25.70 17 TYR C CA 1
ATOM 652 C C . TYR C 1 17 ? -24.390 11.833 -4.498 1.00 26.75 17 TYR C C 1
ATOM 653 O O . TYR C 1 17 ? -23.276 12.238 -4.140 1.00 31.15 17 TYR C O 1
ATOM 662 N N . GLY C 1 18 ? -25.353 12.672 -4.806 1.00 27.23 18 GLY C N 1
ATOM 663 C CA . GLY C 1 18 ? -25.282 14.095 -4.527 1.00 26.64 18 GLY C CA 1
ATOM 664 C C . GLY C 1 18 ? -26.656 14.715 -4.390 1.00 26.81 18 GLY C C 1
ATOM 665 O O . GLY C 1 18 ? -27.591 14.041 -3.919 1.00 27.37 18 GLY C O 1
ATOM 666 N N . THR C 1 19 ? -26.779 15.997 -4.781 1.00 28.14 19 THR C N 1
ATOM 667 C CA . THR C 1 19 ? -28.024 16.775 -4.622 1.00 29.08 19 THR C CA 1
ATOM 668 C C . THR C 1 19 ? -28.428 17.438 -5.929 1.00 29.19 19 THR C C 1
ATOM 669 O O . THR C 1 19 ? -27.576 17.651 -6.813 1.00 30.60 19 THR C O 1
ATOM 673 N N . CYS C 1 20 ? -29.733 17.622 -6.107 1.00 29.02 20 CYS C N 1
ATOM 674 C CA . CYS C 1 20 ? -30.250 18.378 -7.220 1.00 28.96 20 CYS C CA 1
ATOM 675 C C . CYS C 1 20 ? -30.903 19.545 -6.532 1.00 28.97 20 CYS C C 1
ATOM 676 O O . CYS C 1 20 ? -31.885 19.353 -5.827 1.00 31.65 20 CYS C O 1
ATOM 679 N N . THR C 1 21 ? -30.378 20.747 -6.723 1.00 28.24 21 THR C N 1
ATOM 680 C CA . THR C 1 21 ? -30.960 21.907 -6.094 1.00 27.74 21 THR C CA 1
ATOM 681 C C . THR C 1 21 ? -31.834 22.617 -7.142 1.00 28.80 21 THR C C 1
ATOM 682 O O . THR C 1 21 ? -31.361 22.957 -8.232 1.00 28.68 21 THR C O 1
ATOM 686 N N . VAL C 1 22 ? -33.097 22.860 -6.812 1.00 28.40 22 VAL C N 1
ATOM 687 C CA . VAL C 1 22 ? -33.970 23.607 -7.699 1.00 30.40 22 VAL C CA 1
ATOM 688 C C . VAL C 1 22 ? -34.570 24.777 -6.941 1.00 31.40 22 VAL C C 1
ATOM 689 O O . VAL C 1 22 ? -35.402 24.603 -6.047 1.00 31.99 22 VAL C O 1
ATOM 693 N N . MET C 1 23 ? -34.140 25.968 -7.339 1.00 32.61 23 MET C N 1
ATOM 694 C CA . MET C 1 23 ? -34.495 27.215 -6.667 1.00 34.87 23 MET C CA 1
ATOM 695 C C . MET C 1 23 ? -34.361 27.134 -5.117 1.00 33.73 23 MET C C 1
ATOM 696 O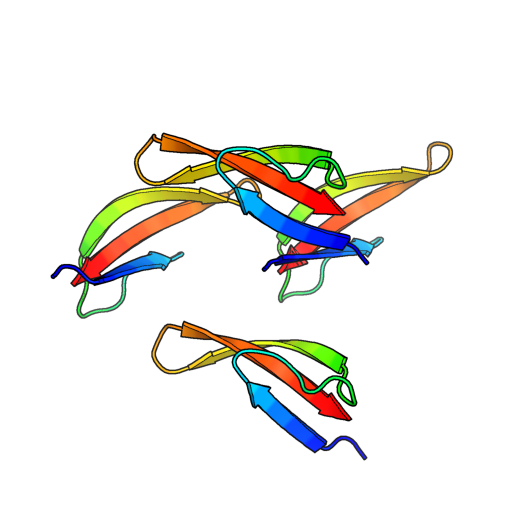 O . MET C 1 23 ? -35.204 27.633 -4.365 1.00 34.88 23 MET C O 1
ATOM 701 N N . GLY C 1 24 ? -33.265 26.533 -4.669 1.00 31.92 24 GLY C N 1
ATOM 702 C CA . GLY C 1 24 ? -33.053 26.366 -3.217 1.00 32.94 24 GLY C CA 1
ATOM 703 C C . GLY C 1 24 ? -33.928 25.291 -2.563 1.00 33.20 24 GLY C C 1
ATOM 704 O O . GLY C 1 24 ? -34.090 25.256 -1.333 1.00 34.43 24 GLY C O 1
ATOM 705 N N . ILE C 1 25 ? -34.478 24.385 -3.367 1.00 32.77 25 ILE C N 1
ATOM 706 C CA . ILE C 1 25 ? -35.130 23.192 -2.812 1.00 32.03 25 ILE C CA 1
ATOM 707 C C . ILE C 1 25 ? -34.200 22.052 -3.199 1.00 32.08 25 ILE C C 1
ATOM 708 O O . ILE C 1 25 ? -34.015 21.791 -4.399 1.00 31.67 25 ILE C O 1
ATOM 713 N N . ASN C 1 26 ? -33.596 21.407 -2.207 1.00 30.41 26 ASN C N 1
ATOM 714 C CA . ASN C 1 26 ? -32.682 20.269 -2.474 1.00 31.06 26 ASN C CA 1
ATOM 715 C C . ASN C 1 26 ? -33.345 18.893 -2.540 1.00 30.75 26 ASN C C 1
ATOM 716 O O . ASN C 1 26 ? -34.274 18.588 -1.781 1.00 30.56 26 ASN C O 1
ATOM 721 N N . TRP C 1 27 ? -32.909 18.077 -3.491 1.00 29.14 27 TRP C N 1
ATOM 722 C CA . TRP C 1 27 ? -33.295 16.675 -3.492 1.00 29.63 27 TRP C CA 1
ATOM 723 C C . TRP C 1 27 ? -32.025 15.864 -3.481 1.00 27.68 27 TRP C C 1
ATOM 724 O O . TRP C 1 27 ? -30.934 16.429 -3.629 1.00 27.31 27 TRP C O 1
ATOM 735 N N . ARG C 1 28 ? -32.190 14.535 -3.398 1.00 24.59 28 ARG C N 1
ATOM 736 C CA . ARG C 1 28 ? -31.047 13.657 -3.514 1.00 25.28 28 ARG C CA 1
ATOM 737 C C . ARG C 1 28 ? -30.886 13.221 -4.935 1.00 24.42 28 ARG C C 1
ATOM 738 O O . ARG C 1 28 ? -31.885 13.061 -5.622 1.00 24.85 28 ARG C O 1
ATOM 746 N N . PHE C 1 29 ? -29.632 13.062 -5.373 1.00 23.44 29 PHE C N 1
ATOM 747 C CA . PHE C 1 29 ? -29.296 12.535 -6.698 1.00 22.77 29 PHE C CA 1
ATOM 748 C C . PHE C 1 29 ? -29.073 11.062 -6.425 1.00 23.96 29 PHE C C 1
ATOM 749 O O . PHE C 1 29 ? -27.997 10.673 -5.885 1.00 23.64 29 PHE C O 1
ATOM 757 N N . CYS C 1 30 ? -30.080 10.227 -6.739 1.00 23.56 30 CYS C N 1
ATOM 758 C CA . CYS C 1 30 ? -30.043 8.806 -6.360 1.00 23.73 30 CYS C CA 1
ATOM 759 C C . CYS C 1 30 ? -29.740 7.912 -7.549 1.00 25.46 30 CYS C C 1
ATOM 760 O O . CYS C 1 30 ? -30.495 7.891 -8.517 1.00 26.39 30 CYS C O 1
ATOM 763 N N . CYS C 1 31 ? -28.700 7.095 -7.451 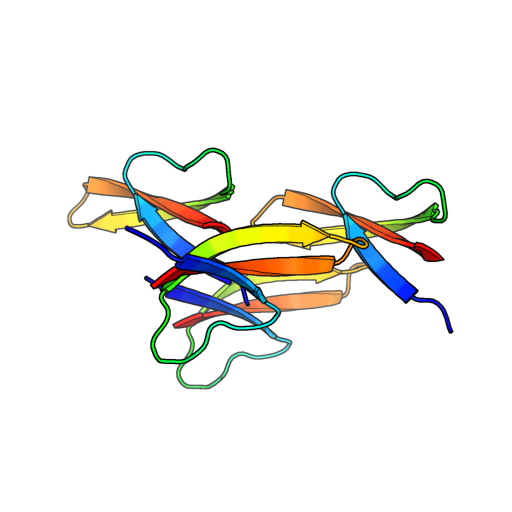1.00 25.64 31 CYS C N 1
ATOM 764 C CA . CYS C 1 31 ? -28.265 6.276 -8.569 1.00 28.39 31 CYS C CA 1
ATOM 765 C C . CYS C 1 31 ? -28.349 4.774 -8.292 1.00 29.63 31 CYS C C 1
ATOM 766 O O . CYS C 1 31 ? -28.254 4.340 -7.158 1.00 29.54 31 CYS C O 1
ATOM 769 N N . LEU C 1 32 ? -28.445 3.967 -9.345 1.00 32.48 32 LEU C N 1
ATOM 770 C CA . LEU C 1 32 ? -28.225 2.511 -9.221 1.00 34.84 32 LEU C CA 1
ATOM 771 C C . LEU C 1 32 ? -27.717 1.973 -10.544 1.00 37.12 32 LEU C C 1
ATOM 772 O O . LEU C 1 32 ? -27.855 2.670 -11.582 1.00 38.24 32 LEU C O 1
ATOM 778 N N . ALA D 1 1 ? -51.049 -5.547 -15.057 1.00 44.91 1 ALA D N 1
ATOM 779 C CA . ALA D 1 1 ? -50.232 -6.780 -15.384 1.00 43.24 1 ALA D CA 1
ATOM 780 C C . ALA D 1 1 ? -48.865 -6.410 -15.976 1.00 41.15 1 ALA D C 1
ATOM 781 O O . ALA D 1 1 ? -48.802 -5.892 -17.101 1.00 40.74 1 ALA D O 1
ATOM 783 N N . PHE D 1 2 ? -47.773 -6.705 -15.255 1.00 38.67 2 PHE D N 1
ATOM 784 C CA . PHE D 1 2 ? -46.449 -6.417 -15.756 1.00 37.11 2 PHE D CA 1
ATOM 785 C C . PHE D 1 2 ? -45.806 -7.751 -16.065 1.00 36.49 2 PHE D C 1
ATOM 786 O O . PHE D 1 2 ? -45.975 -8.696 -15.318 1.00 36.44 2 PHE D O 1
ATOM 794 N N . THR D 1 3 ? -45.106 -7.807 -17.182 1.00 34.79 3 THR D N 1
ATOM 795 C CA . THR D 1 3 ? -44.247 -8.925 -17.515 1.00 34.77 3 THR D CA 1
ATOM 796 C C . THR D 1 3 ? -42.841 -8.408 -17.468 1.00 33.56 3 THR D C 1
ATOM 797 O O . THR D 1 3 ? -42.549 -7.410 -18.100 1.00 33.74 3 THR D O 1
ATOM 801 N N . CYS D 1 4 ? -41.986 -9.097 -16.720 1.00 33.04 4 CYS D N 1
ATOM 802 C CA . CYS D 1 4 ? -40.658 -8.591 -16.407 1.00 31.54 4 CYS D CA 1
ATOM 803 C C . CYS D 1 4 ? -39.617 -9.677 -16.562 1.00 31.27 4 CYS D C 1
ATOM 804 O O . CYS D 1 4 ? -39.880 -10.825 -16.282 1.00 32.77 4 CYS D O 1
ATOM 807 N N . HIS D 1 5 ? -38.440 -9.316 -17.032 1.00 31.04 5 HIS D N 1
ATOM 808 C CA . HIS D 1 5 ? -37.278 -10.213 -17.114 1.00 31.69 5 HIS D CA 1
ATOM 809 C C . HIS D 1 5 ? -36.019 -9.432 -16.622 1.00 31.56 5 HIS D C 1
ATOM 810 O O . HIS D 1 5 ? -35.981 -8.188 -16.661 1.00 29.79 5 HIS D O 1
ATOM 817 N N . CYS D 1 6 ? -35.022 -10.151 -16.110 1.00 32.45 6 CYS D N 1
ATOM 818 C CA . CYS D 1 6 ? -33.696 -9.595 -15.802 1.00 32.81 6 CYS D CA 1
ATOM 819 C C . CYS D 1 6 ? -32.927 -9.687 -17.104 1.00 33.97 6 CYS D C 1
ATOM 820 O O . CYS D 1 6 ? -32.845 -10.755 -17.646 1.00 35.72 6 CYS D O 1
ATOM 823 N N . ARG D 1 7 ? -32.425 -8.573 -17.636 1.00 35.15 7 ARG D N 1
ATOM 824 C CA . ARG D 1 7 ? -31.688 -8.549 -18.899 1.00 36.63 7 ARG D CA 1
ATOM 825 C C . ARG D 1 7 ? -30.507 -7.607 -18.778 1.00 38.40 7 ARG D C 1
ATOM 826 O O . ARG D 1 7 ? -30.567 -6.649 -17.991 1.00 38.16 7 ARG D O 1
ATOM 834 N N . ARG D 1 8 ? -29.461 -7.854 -19.586 1.00 40.79 8 ARG D N 1
ATOM 835 C CA . ARG D 1 8 ? -28.347 -6.932 -19.782 1.00 42.51 8 ARG D CA 1
ATOM 836 C C . ARG D 1 8 ? -28.852 -5.546 -20.094 1.00 43.00 8 ARG D C 1
ATOM 837 O O . ARG D 1 8 ? -28.419 -4.585 -19.466 1.00 43.69 8 ARG D O 1
ATOM 845 N N . SER D 1 9 ? -29.756 -5.425 -21.071 1.00 42.08 9 SER D N 1
ATOM 846 C CA . SER D 1 9 ? -30.408 -4.152 -21.376 1.00 41.99 9 SER D CA 1
ATOM 847 C C . SER D 1 9 ? -31.852 -4.454 -21.665 1.00 40.14 9 SER D C 1
ATOM 848 O O . SER D 1 9 ? -32.173 -5.538 -22.176 1.00 40.44 9 SER D O 1
ATOM 851 N N . CYS D 1 10 ? -32.717 -3.497 -21.368 1.00 38.13 10 CYS D N 1
ATOM 852 C CA . CYS D 1 10 ? -34.129 -3.649 -21.710 1.00 37.99 10 CYS D CA 1
ATOM 853 C C . CYS D 1 10 ? -34.373 -3.485 -23.212 1.00 38.03 10 CYS D C 1
ATOM 854 O O . CYS D 1 10 ? -33.645 -2.782 -23.912 1.00 37.78 10 CYS D O 1
ATOM 857 N N . TYR D 1 11 ? -35.409 -4.147 -23.694 1.00 38.35 11 TYR D N 1
ATOM 858 C CA . TYR D 1 11 ? -35.890 -3.882 -25.017 1.00 40.43 11 TYR D CA 1
ATOM 859 C C . TYR D 1 11 ? -36.337 -2.437 -25.007 1.00 40.70 11 TYR D C 1
ATOM 860 O O . TYR D 1 11 ? -36.802 -1.907 -23.977 1.00 39.78 11 TYR D O 1
ATOM 869 N N . SER D 1 12 ? -36.196 -1.787 -26.147 1.00 42.23 12 SER D N 1
ATOM 870 C CA . SER D 1 12 ? -36.752 -0.444 -26.315 1.00 42.92 12 SER D CA 1
ATOM 871 C C . SER D 1 12 ? -38.232 -0.321 -25.875 1.00 42.92 12 SER D C 1
ATOM 872 O O . SER D 1 12 ? -38.645 0.768 -25.486 1.00 44.20 12 SER D O 1
ATOM 875 N N . THR D 1 13 ? -39.024 -1.407 -25.937 1.00 42.64 13 THR D N 1
ATOM 876 C CA . THR D 1 13 ? -40.452 -1.406 -25.541 1.00 42.26 13 THR D CA 1
ATOM 877 C C . THR D 1 13 ? -40.657 -1.593 -24.005 1.00 41.79 13 THR D C 1
ATOM 878 O O . THR D 1 13 ? -41.797 -1.562 -23.493 1.00 41.68 13 THR D O 1
ATOM 882 N N . GLU D 1 14 ? -39.538 -1.796 -23.299 1.00 40.72 14 GLU D N 1
ATOM 883 C CA . GLU D 1 14 ? -39.519 -2.032 -21.880 1.00 39.24 14 GLU D CA 1
ATOM 884 C C . GLU D 1 14 ? -39.043 -0.819 -21.104 1.00 39.31 14 GLU D C 1
ATOM 885 O O . GLU D 1 14 ? -38.502 0.107 -21.668 1.00 39.80 14 GLU D O 1
ATOM 891 N N . TYR D 1 15 ? -39.288 -0.836 -19.796 1.00 39.90 15 TYR D N 1
ATOM 892 C CA . TYR D 1 15 ? -38.787 0.161 -18.862 1.00 41.24 15 TYR D CA 1
ATOM 893 C C . TYR D 1 15 ? -37.941 -0.541 -17.810 1.00 39.72 15 TYR D C 1
ATOM 894 O O . TYR D 1 15 ? -38.213 -1.663 -17.448 1.00 38.81 15 TYR D O 1
ATOM 903 N N . SER D 1 16 ? -36.890 0.100 -17.347 1.00 40.03 16 SER D N 1
ATOM 904 C CA . SER D 1 16 ? -36.046 -0.527 -16.336 1.00 40.37 16 SER D CA 1
ATOM 905 C C . SER D 1 16 ? -36.541 -0.175 -14.941 1.00 40.75 16 SER D C 1
ATOM 906 O O . SER D 1 16 ? -36.646 0.996 -14.620 1.00 41.99 16 SER D O 1
ATOM 909 N N . TYR D 1 17 ? -36.823 -1.152 -14.090 1.00 41.00 17 TYR D N 1
ATOM 910 C CA . TYR D 1 17 ? -37.389 -0.823 -12.784 1.00 40.38 17 TYR D CA 1
ATOM 911 C C . TYR D 1 17 ? -36.378 -0.895 -11.664 1.00 40.88 17 TYR D C 1
ATOM 912 O O . TYR D 1 17 ? -36.681 -0.559 -10.513 1.00 41.78 17 TYR D O 1
ATOM 921 N N . GLY D 1 18 ? -35.166 -1.331 -11.984 1.00 39.76 18 GLY D N 1
ATOM 922 C CA . GLY D 1 18 ? -34.182 -1.534 -10.935 1.00 37.60 18 GLY D CA 1
ATOM 923 C C . GLY D 1 18 ? -33.138 -2.481 -11.462 1.00 36.63 18 GLY D C 1
ATOM 924 O O . GLY D 1 18 ? -32.909 -2.532 -12.683 1.00 36.87 18 GLY D O 1
ATOM 925 N N . THR D 1 19 ? -32.535 -3.242 -10.545 1.00 34.63 19 THR D N 1
ATOM 926 C CA . THR D 1 19 ? -31.409 -4.142 -10.869 1.00 34.09 19 THR D CA 1
ATOM 927 C C . THR D 1 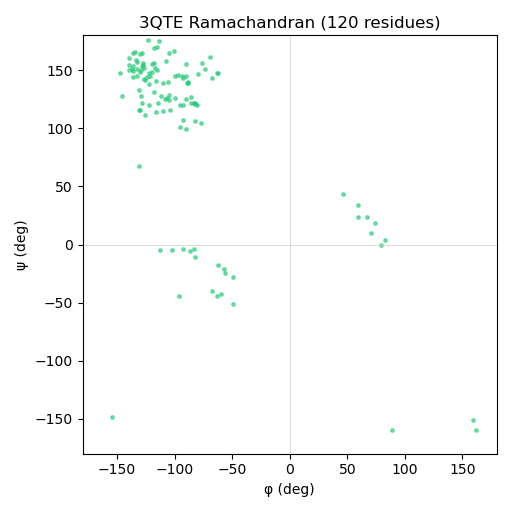19 ? -31.689 -5.565 -10.387 1.00 32.85 19 THR D C 1
ATOM 928 O O . THR D 1 19 ? -32.432 -5.766 -9.446 1.00 34.95 19 THR D O 1
ATOM 932 N N . CYS D 1 20 ? -31.109 -6.547 -11.059 1.00 32.69 20 CYS D N 1
ATOM 933 C CA . CYS D 1 20 ? -31.021 -7.913 -10.554 1.00 33.13 20 CYS D CA 1
ATOM 934 C C . CYS D 1 20 ? -29.553 -8.190 -10.477 1.00 33.82 20 CYS D C 1
ATOM 935 O O . CYS D 1 20 ? -28.781 -7.566 -11.191 1.00 34.03 20 CYS D O 1
ATOM 938 N N . THR D 1 21 ? -29.170 -9.117 -9.601 1.00 32.79 21 THR D N 1
ATOM 939 C CA . THR D 1 21 ? -27.811 -9.619 -9.536 1.00 33.38 21 THR D CA 1
ATOM 940 C C . THR D 1 21 ? -27.965 -11.127 -9.528 1.00 33.61 21 THR D C 1
ATOM 941 O O . THR D 1 21 ? -28.570 -11.697 -8.641 1.00 31.23 21 THR D O 1
ATOM 945 N N . VAL D 1 22 ? -27.452 -11.738 -10.584 1.00 35.19 22 VAL D N 1
ATOM 946 C CA . VAL D 1 22 ? -27.635 -13.142 -10.821 1.00 37.10 22 VAL D CA 1
ATOM 947 C C . VAL D 1 22 ? -26.338 -13.540 -11.463 1.00 38.45 22 VAL D C 1
ATOM 948 O O . VAL D 1 22 ? -25.881 -12.869 -12.401 1.00 38.95 22 VAL D O 1
ATOM 952 N N . MET D 1 23 ? -25.722 -14.576 -10.910 1.00 38.61 23 MET D N 1
ATOM 953 C CA . MET D 1 23 ? -24.472 -15.117 -11.404 1.00 40.85 23 MET D CA 1
ATOM 954 C C . MET D 1 23 ? -23.369 -14.076 -11.172 1.00 40.89 23 MET D C 1
ATOM 955 O O . MET D 1 23 ? -22.327 -14.099 -11.858 1.00 42.18 23 MET D O 1
ATOM 960 N N . GLY D 1 24 ? -23.581 -13.178 -10.205 1.00 39.27 24 GLY D N 1
ATOM 961 C CA . GLY D 1 24 ? -22.557 -12.223 -9.820 1.00 38.94 24 GLY D CA 1
ATOM 962 C C . GLY D 1 24 ? -22.448 -11.050 -10.758 1.00 39.28 24 GLY D C 1
ATOM 963 O O . GLY D 1 24 ? -21.590 -10.174 -10.535 1.00 39.12 24 GLY D O 1
ATOM 964 N N . ILE D 1 25 ? -23.272 -11.015 -11.821 1.00 39.22 25 ILE D N 1
ATOM 965 C CA . ILE D 1 25 ? -23.363 -9.779 -12.645 1.00 40.27 25 ILE D CA 1
ATOM 966 C C . ILE D 1 25 ? -24.674 -9.029 -12.451 1.00 38.91 25 ILE D C 1
ATOM 967 O O . ILE D 1 25 ? -25.694 -9.605 -12.034 1.00 36.90 25 ILE D O 1
ATOM 972 N N . ASN D 1 26 ? -24.634 -7.742 -12.767 1.00 38.90 26 ASN D N 1
ATOM 973 C CA . ASN D 1 26 ? -25.805 -6.908 -12.697 1.00 38.89 26 ASN D CA 1
ATOM 974 C C . ASN D 1 26 ? -26.602 -6.917 -13.998 1.00 38.33 26 ASN D C 1
ATOM 975 O O . ASN D 1 26 ? -26.032 -6.888 -15.111 1.00 37.95 26 ASN D O 1
ATOM 980 N N . TRP D 1 27 ? -27.915 -6.939 -13.835 1.00 37.14 27 TRP D N 1
ATOM 981 C CA . TRP D 1 27 ? -28.853 -6.892 -14.935 1.00 36.55 27 TRP D CA 1
ATOM 982 C C . TRP D 1 27 ? -29.793 -5.805 -14.591 1.00 35.99 27 TRP D C 1
ATOM 983 O O . TRP D 1 27 ? -29.845 -5.373 -13.436 1.00 35.81 27 TRP D O 1
ATOM 994 N N . ARG D 1 28 ? -30.545 -5.367 -15.595 1.00 35.71 28 ARG D N 1
ATOM 995 C CA . ARG D 1 28 ? -31.688 -4.516 -15.387 1.00 36.23 28 ARG D CA 1
ATOM 996 C C . ARG D 1 28 ? -32.914 -5.437 -15.155 1.00 34.16 28 ARG D C 1
ATOM 997 O O . ARG D 1 28 ? -33.047 -6.496 -15.786 1.00 34.15 28 ARG D O 1
ATOM 1005 N N . PHE D 1 29 ? -33.766 -5.063 -14.210 1.00 33.54 29 PHE D N 1
ATOM 1006 C CA . PHE D 1 29 ? -35.143 -5.590 -14.139 1.00 32.34 29 PHE D CA 1
ATOM 1007 C C . PHE D 1 29 ? -36.053 -4.821 -15.090 1.00 32.19 29 PHE D C 1
ATOM 1008 O O . PHE D 1 29 ? -36.414 -3.623 -14.821 1.00 33.68 29 PHE D O 1
ATOM 1016 N N . CYS D 1 30 ? -36.426 -5.473 -16.205 1.00 31.58 30 CYS D N 1
ATOM 1017 C CA . CYS D 1 30 ? -37.126 -4.821 -17.324 1.00 32.15 30 CYS D CA 1
ATOM 1018 C C . CYS D 1 30 ? -38.559 -5.245 -17.409 1.00 33.00 30 CYS D C 1
ATOM 1019 O O . CYS D 1 30 ? -38.840 -6.437 -17.476 1.00 34.74 30 CYS D O 1
ATOM 1022 N N . CYS D 1 31 ? -39.483 -4.311 -17.409 1.00 32.81 31 CYS D N 1
ATOM 1023 C CA . CYS D 1 31 ? -40.899 -4.691 -17.444 1.00 34.01 31 CYS D CA 1
ATOM 1024 C C . CYS D 1 31 ? -41.636 -3.960 -18.549 1.00 35.23 31 CYS D C 1
ATOM 1025 O O . CYS D 1 31 ? -41.283 -2.854 -18.936 1.00 35.86 31 CYS D O 1
ATOM 1028 N N . LEU D 1 32 ? -42.697 -4.595 -19.013 1.00 37.20 32 LEU D N 1
ATOM 1029 C CA . LEU D 1 32 ? -43.699 -3.916 -19.819 1.00 39.51 32 LEU D CA 1
ATOM 1030 C C . LEU D 1 32 ? -45.124 -4.368 -19.454 1.00 40.09 32 LEU D C 1
ATOM 1031 O O . LEU D 1 32 ? -45.375 -5.464 -18.950 1.00 39.94 32 LEU D O 1
#

InterPro domains:
  IPR002366 Alpha-defensin, N-terminal [PF00879] (1-58)
  IPR002366 Alpha-defensin, N-terminal [SM01418] (1-58)
  IPR006080 Beta/alpha-defensin, C-terminal [SM00048] (72-99)
  IPR006081 Alpha-defensin, C-terminal [PF00323] (72-99)
  IPR006081 Alpha-defensin, C-terminal [PS00269] (72-99)
  IPR016327 Alpha-defensin [PIRSF001875] (1-99)
  IPR016327 Alpha-defensin [PTHR11876] (1-99)

Organism: Homo sapiens (NCBI:txid9606)

Sequence (128 aa):
AFTCHCRRSCYSTEYSYGTCTVMGINWRFCCLAFTCHCRRSCYSTEYSYGTCTVMGINWRFCCLAFTCHCRRSCYSTEYSYGTCTVMGINWRFCCLAFTCHCRRSCYSTEYSYGTCTVMGINWRFCCL

Solvent-accessible surface area: 8976 Å² total; per-residue (Å²): 147,142,75,43,55,52,28,131,75,34,93,125,91,12,165,61,114,26,75,0,43,16,5,58,49,97,40,125,39,0,4,110,105,75,53,0,56,37,49,187,78,37,135,120,102,15,165,74,76,40,54,2,30,53,77,65,118,77,109,93,0,0,8,112,80,53,33,0,54,52,62,209,74,40,136,127,75,20,75,57,43,19,90,18,83,75,183,60,105,95,73,117,12,0,0,29,145,148,77,41,84,54,50,203,75,34,135,121,95,13,153,59,127,8,49,17,82,75,172,8,77,102,60,38,78,0,4,110

B-factor: mean 37.24, std 8.41, range [21.97, 74.31]

Radius of gyration: 15.94 Å; Cα contacts (8 Å, |Δi|>4): 290; chains: 4; bounding box: 44×45×26 Å

Foldseek 3Di:
DKDWDFAQDEDPPWDFDAWDDDPNDITTTIID/DKDWDWAQDEDPPWDFDAWDADPRDITTTTID/DKDWDFAQDEDPPWDFDAWDADPNDITTTTID/DKDWDFAQDEDPVWDFDAWDADPNDITTTTID

Nearest PDB structures (foldseek):
  3qte-assembly6_C  TM=1.032E+00  e=1.460E-05  Homo sapiens
  1zmq-assembly1_A  TM=9.109E-01  e=2.798E-05  Homo sapiens
  4rbw-assembly1_A  TM=8.481E-01  e=1.354E-02  Homo sapiens
  1zmm-assembly4_D  TM=9.185E-01  e=6.885E-02  Homo sapiens
  2k1i-assembly1_A  TM=8.118E-01  e=4.973E-02  unclassified